Protein AF-A0A2Z6EXE5-F1 (afdb_monomer_lite)

InterPro domains:
  IPR010982 Lambda repressor-like, DNA-binding domain superfamily [G3DSA:1.10.260.40] (1-53)
  IPR010982 Lambda repressor-like, DNA-binding domain superfamily [SSF47413] (1-43)
  IPR014057 Uncharacterized protein HI1420 [PF21716] (1-43)
  IPR014057 Uncharacterized protein HI1420 [PTHR40275] (1-43)
  IPR014057 Uncharacterized protein HI1420 [TIGR02684] (1-43)

Foldseek 3Di:
DVQLCVQLVHDPVLVCQQPPPPHPHDPSRVVSSCVSVVHDDDDDDDPDPPQDDDPVRDTDD

Radius of gyration: 18.7 Å; chains: 1; bounding box: 42×27×38 Å

pLDDT: mean 87.45, std 15.46, range [52.94, 97.94]

Organism: NCBI:txid1553431

Structure (mmCIF, N/CA/C/O backbone):
data_AF-A0A2Z6EXE5-F1
#
_entry.id   AF-A0A2Z6EXE5-F1
#
loop_
_atom_site.group_PDB
_atom_site.id
_atom_site.type_symbol
_atom_site.label_atom_id
_atom_site.label_alt_id
_atom_site.label_comp_id
_atom_site.label_asym_id
_atom_site.label_entity_id
_atom_site.label_seq_id
_atom_site.pdbx_PDB_ins_code
_atom_site.Cartn_x
_atom_site.Cartn_y
_atom_site.Cartn_z
_atom_site.occupancy
_atom_site.B_iso_or_equiv
_atom_site.auth_seq_id
_atom_site.auth_comp_id
_atom_site.auth_asym_id
_atom_site.auth_atom_id
_atom_site.pdbx_PDB_model_num
ATOM 1 N N . MET A 1 1 ? -8.506 7.290 3.885 1.00 86.94 1 MET A N 1
ATOM 2 C CA . MET A 1 1 ? -8.096 5.889 4.149 1.00 86.94 1 MET A CA 1
ATOM 3 C C . MET A 1 1 ? -9.224 4.853 4.146 1.00 86.94 1 MET A C 1
ATOM 5 O O . MET A 1 1 ? -8.908 3.691 3.949 1.00 86.94 1 MET A O 1
ATOM 9 N N . ASN A 1 2 ? -10.512 5.202 4.310 1.00 95.25 2 ASN A N 1
ATOM 10 C CA . ASN A 1 2 ? -11.584 4.185 4.317 1.00 95.25 2 ASN A CA 1
ATOM 11 C C . ASN A 1 2 ? -11.750 3.455 2.963 1.00 95.25 2 ASN A C 1
ATOM 13 O O . ASN A 1 2 ? -11.773 2.232 2.914 1.00 95.25 2 ASN A O 1
ATOM 17 N N . GLN A 1 3 ? -11.774 4.198 1.854 1.00 97.12 3 GLN A N 1
ATOM 18 C CA . GLN A 1 3 ? -11.840 3.616 0.507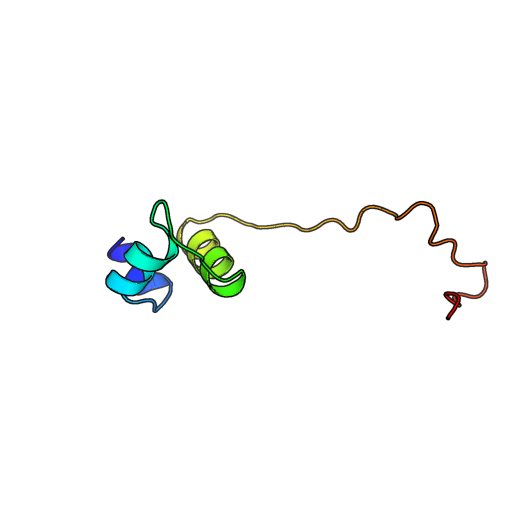 1.00 97.12 3 GLN A CA 1
ATOM 19 C C . GLN A 1 3 ? -10.609 2.753 0.185 1.00 97.12 3 GLN A C 1
ATOM 21 O O . GLN A 1 3 ? -10.750 1.641 -0.310 1.00 97.12 3 GLN A O 1
ATOM 26 N N . ILE A 1 4 ? -9.411 3.221 0.553 1.00 97.25 4 ILE A N 1
ATOM 27 C CA . ILE A 1 4 ? -8.162 2.464 0.377 1.00 97.25 4 ILE A CA 1
ATOM 28 C C . ILE A 1 4 ? -8.196 1.171 1.199 1.00 97.25 4 ILE A C 1
ATOM 30 O O . ILE A 1 4 ? -7.820 0.123 0.686 1.00 97.25 4 ILE A O 1
ATOM 34 N N . ALA A 1 5 ? -8.692 1.200 2.439 1.00 97.75 5 ALA A N 1
ATOM 35 C CA . ALA A 1 5 ? -8.873 -0.002 3.257 1.00 97.75 5 ALA A CA 1
ATOM 36 C C . ALA A 1 5 ? -9.756 -1.039 2.546 1.00 97.75 5 ALA A C 1
ATOM 38 O O . ALA A 1 5 ? -9.360 -2.195 2.402 1.00 97.75 5 ALA A O 1
ATOM 39 N N . SER A 1 6 ? -10.902 -0.598 2.017 1.00 97.56 6 SER A N 1
ATOM 40 C CA . SER A 1 6 ? -11.822 -1.449 1.255 1.00 97.56 6 SER A CA 1
ATOM 41 C C . SER A 1 6 ? -11.175 -2.037 -0.007 1.00 97.56 6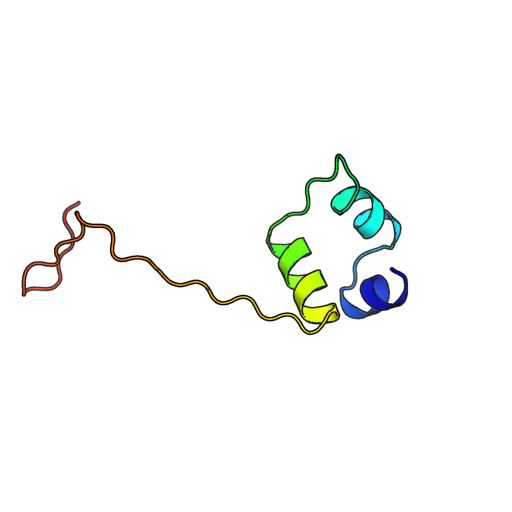 SER A C 1
ATOM 43 O O . SER A 1 6 ? -11.260 -3.241 -0.226 1.00 97.56 6 SER A O 1
ATOM 45 N N . GLN A 1 7 ? -10.474 -1.226 -0.801 1.00 97.69 7 GLN A N 1
ATOM 46 C CA . GLN A 1 7 ? -9.856 -1.666 -2.058 1.00 97.69 7 GLN A CA 1
ATOM 47 C C . GLN A 1 7 ? -8.618 -2.556 -1.857 1.00 97.69 7 GLN A C 1
ATOM 49 O O . GLN A 1 7 ? -8.337 -3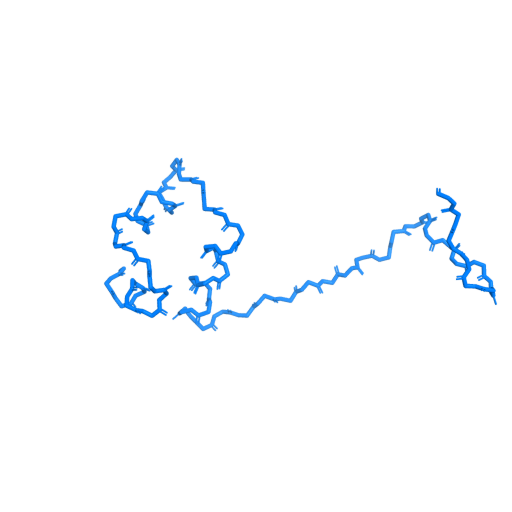.429 -2.674 1.00 97.69 7 GLN A O 1
ATOM 54 N N . THR A 1 8 ? -7.852 -2.342 -0.785 1.00 97.06 8 THR A N 1
ATOM 55 C CA . THR A 1 8 ? -6.590 -3.065 -0.525 1.00 97.06 8 THR A CA 1
ATOM 56 C C . THR A 1 8 ? -6.758 -4.303 0.363 1.00 97.06 8 THR A C 1
ATOM 58 O O . THR A 1 8 ? -5.841 -5.141 0.437 1.00 97.06 8 THR A O 1
ATOM 61 N N . GLY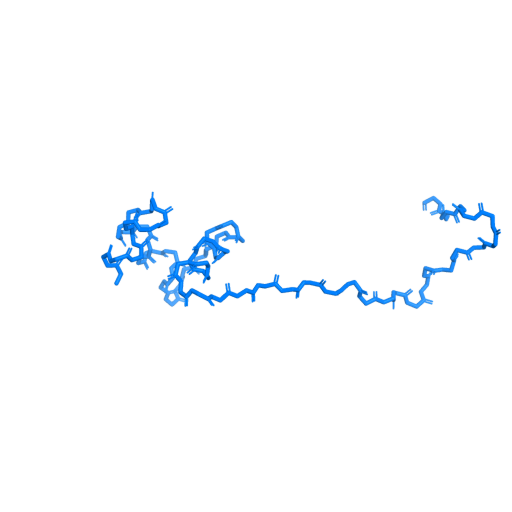 A 1 9 ? -7.905 -4.415 1.047 1.00 96.62 9 GLY A N 1
ATOM 62 C CA . GLY A 1 9 ? -8.177 -5.421 2.076 1.00 96.62 9 GLY A CA 1
ATOM 63 C C . GLY A 1 9 ? -7.356 -5.224 3.355 1.00 96.62 9 GLY A C 1
ATOM 64 O O . GLY A 1 9 ? -7.157 -6.176 4.104 1.00 96.62 9 GLY A O 1
ATOM 65 N N . LEU A 1 10 ? -6.812 -4.025 3.577 1.00 97.25 10 LEU A N 1
ATOM 66 C CA . LEU A 1 10 ? -6.047 -3.671 4.774 1.00 97.25 10 LEU A CA 1
ATOM 67 C C . LEU A 1 10 ? -6.960 -2.963 5.771 1.00 97.25 10 LEU A C 1
ATOM 69 O O . LEU A 1 10 ? -7.826 -2.183 5.377 1.00 97.25 10 LEU A O 1
ATOM 73 N N . SER A 1 11 ? -6.752 -3.180 7.070 1.00 97.94 11 SER A N 1
ATOM 74 C CA . SER A 1 11 ? -7.491 -2.407 8.068 1.00 97.94 11 SER A CA 1
ATOM 75 C C . SER A 1 11 ? -7.052 -0.938 8.041 1.00 97.94 11 SER A C 1
ATOM 77 O O . SER A 1 11 ? -5.917 -0.604 7.689 1.00 97.94 11 SER A O 1
ATOM 79 N N . ARG A 1 12 ? -7.946 -0.033 8.454 1.00 97.62 12 ARG A N 1
ATOM 80 C CA . ARG A 1 12 ? -7.608 1.393 8.595 1.00 97.62 12 ARG A CA 1
ATOM 81 C C . ARG A 1 12 ? -6.449 1.594 9.571 1.00 97.62 12 ARG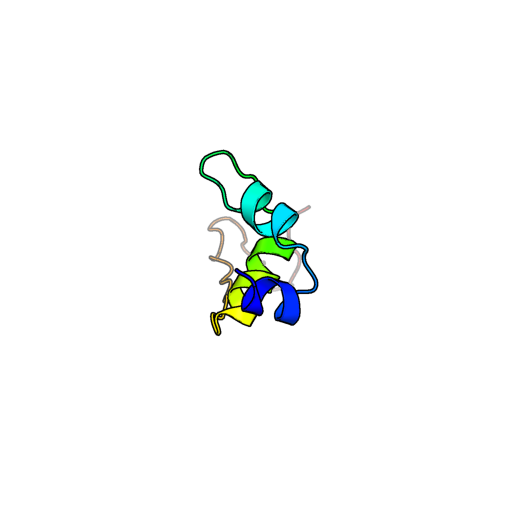 A C 1
ATOM 83 O O . ARG A 1 12 ? -5.562 2.384 9.281 1.00 97.62 12 ARG A O 1
ATOM 90 N N . GLU A 1 13 ? -6.436 0.859 10.682 1.00 97.62 13 GLU A N 1
ATOM 91 C CA . GLU A 1 13 ? -5.347 0.890 11.666 1.00 97.62 13 GLU A CA 1
ATOM 92 C C . GLU A 1 13 ? -4.012 0.476 11.040 1.00 97.62 13 GLU A C 1
ATOM 94 O O . GLU A 1 13 ? -3.010 1.162 11.221 1.00 97.62 13 GLU A O 1
ATOM 99 N N . GLN A 1 14 ? -4.000 -0.598 10.244 1.00 96.75 14 GLN A N 1
ATOM 100 C CA . GLN A 1 14 ? -2.798 -1.031 9.543 1.00 96.75 14 GLN A CA 1
ATOM 101 C C . GLN A 1 14 ? -2.311 0.039 8.564 1.00 96.75 14 GLN A C 1
ATOM 103 O O . GLN A 1 14 ? -1.118 0.313 8.524 1.00 96.75 14 GLN A O 1
ATOM 108 N N . LEU A 1 15 ? -3.212 0.675 7.811 1.00 97.88 15 LEU A N 1
ATOM 109 C CA . LEU A 1 15 ? -2.848 1.775 6.917 1.00 97.88 15 LEU A CA 1
ATOM 110 C C . LEU A 1 15 ? -2.252 2.961 7.687 1.00 97.88 15 LEU A C 1
ATOM 112 O O . LEU A 1 15 ? -1.220 3.483 7.279 1.00 97.88 15 LEU A O 1
ATOM 116 N N . TYR A 1 16 ? -2.848 3.354 8.815 1.00 96.75 16 TYR A N 1
ATOM 117 C CA . TYR A 1 16 ? -2.317 4.443 9.637 1.00 96.75 16 TYR A CA 1
ATOM 118 C C . TYR A 1 16 ? -0.969 4.095 10.274 1.00 96.75 16 TYR A C 1
ATOM 120 O O . TYR A 1 16 ? -0.075 4.928 10.255 1.00 96.75 16 TYR A O 1
ATOM 128 N N . ARG A 1 17 ? -0.786 2.874 10.789 1.00 97.00 17 ARG A N 1
ATOM 129 C CA . ARG A 1 17 ? 0.487 2.431 11.379 1.00 97.00 17 ARG A CA 1
ATOM 130 C C . ARG A 1 17 ? 1.589 2.273 10.333 1.00 97.00 17 ARG A C 1
ATOM 132 O O . ARG A 1 17 ? 2.734 2.608 10.600 1.00 97.00 17 ARG A O 1
ATOM 139 N N . SER A 1 18 ? 1.266 1.728 9.161 1.00 97.50 18 SER A N 1
ATOM 140 C CA . SER A 1 18 ? 2.255 1.469 8.112 1.00 97.50 18 SER A CA 1
ATOM 141 C C . SER A 1 18 ? 2.687 2.730 7.371 1.00 97.50 18 SER A C 1
ATOM 143 O O . SER A 1 18 ? 3.834 2.780 6.956 1.00 97.50 18 SER A O 1
ATOM 145 N N . PHE A 1 19 ? 1.814 3.727 7.209 1.00 96.56 19 PHE A N 1
ATOM 146 C CA . PHE A 1 19 ? 2.114 4.970 6.481 1.00 96.56 19 PHE A CA 1
ATOM 147 C C . PHE A 1 19 ? 2.151 6.213 7.389 1.00 96.56 19 PHE A C 1
ATOM 149 O O . PHE A 1 19 ? 1.948 7.328 6.911 1.00 96.56 19 PHE A O 1
ATOM 156 N N . SER A 1 20 ? 2.367 6.042 8.696 1.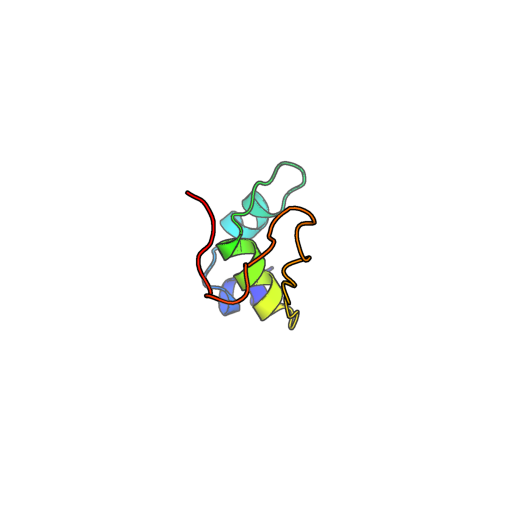00 97.00 20 SER A N 1
ATOM 157 C CA . SER A 1 20 ? 2.687 7.160 9.590 1.00 97.00 20 SER A CA 1
ATOM 158 C C . SER A 1 20 ? 4.122 7.645 9.367 1.00 97.00 20 SER A C 1
ATOM 160 O O . SER A 1 20 ? 4.907 7.004 8.672 1.00 97.00 20 SER A O 1
ATOM 162 N N . GLU A 1 21 ? 4.485 8.752 10.012 1.00 97.69 21 GLU A N 1
ATOM 163 C CA . GLU A 1 21 ? 5.843 9.312 9.982 1.00 97.69 21 GLU A CA 1
ATOM 164 C C . GLU A 1 21 ? 6.928 8.311 10.424 1.00 97.69 21 GLU A C 1
ATOM 166 O O . GLU A 1 21 ? 8.015 8.288 9.861 1.00 97.69 21 GLU A O 1
ATOM 171 N N . GLN A 1 22 ? 6.613 7.440 11.388 1.00 97.62 22 GLN A N 1
ATOM 172 C CA . GLN A 1 22 ? 7.500 6.370 11.873 1.00 97.62 22 GLN A CA 1
ATOM 173 C C . GLN A 1 22 ? 7.126 4.987 11.309 1.00 97.62 22 GLN A C 1
ATOM 175 O O . GLN A 1 22 ? 7.566 3.953 11.815 1.00 97.62 22 GLN A O 1
ATOM 180 N N . GLY A 1 23 ? 6.248 4.950 10.307 1.00 97.25 23 GLY A N 1
ATOM 181 C CA . GLY A 1 23 ? 5.749 3.721 9.714 1.00 97.25 23 GLY A CA 1
ATOM 182 C C . GLY A 1 23 ? 6.823 2.977 8.923 1.00 97.25 23 GLY A C 1
ATOM 183 O O . GLY A 1 23 ? 7.810 3.544 8.463 1.00 97.25 23 GLY A O 1
ATOM 184 N N . ASN A 1 24 ? 6.609 1.677 8.738 1.00 97.50 24 ASN A N 1
ATOM 185 C CA . ASN A 1 24 ? 7.467 0.835 7.908 1.00 97.50 24 ASN A CA 1
ATOM 186 C C . ASN A 1 24 ? 6.597 -0.100 7.049 1.00 97.50 24 ASN A C 1
ATOM 188 O O . ASN A 1 24 ? 6.324 -1.241 7.443 1.00 97.50 24 ASN A O 1
ATOM 192 N N . PRO A 1 25 ? 6.052 0.385 5.919 1.00 97.81 25 PRO A N 1
ATOM 193 C CA . PRO A 1 25 ? 5.234 -0.436 5.044 1.00 97.81 25 PRO A CA 1
ATOM 194 C C . PRO A 1 25 ? 6.123 -1.433 4.291 1.00 97.81 25 PRO A C 1
ATOM 196 O O . PRO A 1 25 ? 7.165 -1.079 3.746 1.00 97.81 25 PRO A O 1
ATOM 199 N N . THR A 1 26 ? 5.691 -2.692 4.193 1.00 97.69 26 THR A N 1
ATOM 200 C CA . THR A 1 26 ? 6.358 -3.644 3.291 1.00 97.69 26 THR A CA 1
ATOM 201 C C . THR A 1 26 ? 6.139 -3.233 1.836 1.00 97.69 26 THR A C 1
ATOM 203 O O . THR A 1 26 ? 5.111 -2.636 1.506 1.00 97.69 26 THR A O 1
ATOM 206 N N . LEU A 1 27 ? 7.029 -3.651 0.931 1.00 97.44 27 LEU A N 1
ATOM 207 C CA . LEU A 1 27 ? 6.861 -3.419 -0.510 1.00 97.44 27 LEU A CA 1
ATOM 208 C C . LEU A 1 27 ? 5.488 -3.896 -1.022 1.00 97.44 27 LEU A C 1
ATOM 210 O O . LEU A 1 27 ? 4.822 -3.197 -1.782 1.00 97.44 27 LEU A O 1
ATOM 214 N N . LYS A 1 28 ? 5.015 -5.055 -0.543 1.00 96.62 28 LYS A N 1
ATOM 215 C CA . LYS A 1 28 ? 3.684 -5.593 -0.870 1.00 96.62 28 LYS A CA 1
ATOM 216 C C . LYS A 1 28 ? 2.561 -4.634 -0.462 1.00 96.62 28 LYS A C 1
ATOM 218 O O . LYS A 1 28 ? 1.614 -4.442 -1.225 1.00 96.62 28 LYS A O 1
ATOM 223 N N . THR A 1 29 ? 2.650 -4.054 0.733 1.00 97.25 29 THR A N 1
ATOM 224 C CA . THR A 1 29 ? 1.677 -3.077 1.241 1.00 97.25 29 THR A CA 1
ATOM 225 C C . THR A 1 29 ? 1.706 -1.798 0.410 1.00 97.25 29 THR A C 1
ATOM 227 O O . THR A 1 29 ? 0.648 -1.319 0.001 1.00 97.25 29 THR A O 1
ATOM 230 N N . THR A 1 30 ? 2.897 -1.293 0.089 1.00 97.56 30 THR A N 1
ATOM 231 C CA . THR A 1 30 ? 3.079 -0.108 -0.756 1.00 97.56 30 THR A CA 1
ATOM 232 C C . THR A 1 30 ? 2.456 -0.307 -2.134 1.00 97.56 30 THR A C 1
ATOM 234 O O . THR A 1 30 ? 1.613 0.489 -2.537 1.00 97.56 30 THR A O 1
ATOM 237 N N . ILE A 1 31 ? 2.752 -1.421 -2.813 1.00 97.31 31 ILE A N 1
ATOM 238 C CA . ILE A 1 31 ? 2.194 -1.726 -4.140 1.00 97.31 31 ILE A CA 1
ATOM 239 C C . ILE A 1 31 ? 0.661 -1.828 -4.100 1.00 97.31 31 ILE A C 1
ATOM 241 O O . ILE A 1 31 ? -0.011 -1.336 -5.005 1.00 97.31 31 ILE A O 1
ATOM 245 N N . LYS A 1 32 ? 0.075 -2.439 -3.060 1.00 96.81 32 LYS A N 1
ATOM 246 C CA . LYS A 1 32 ? -1.391 -2.491 -2.906 1.00 96.81 32 LYS A CA 1
ATOM 247 C C . LYS A 1 32 ? -2.010 -1.093 -2.842 1.00 96.81 32 LYS A C 1
ATOM 249 O O . LYS A 1 32 ? -3.010 -0.845 -3.510 1.00 96.81 32 LYS A O 1
ATOM 254 N N . VAL A 1 33 ? -1.424 -0.199 -2.046 1.00 97.75 33 VAL A N 1
ATOM 255 C CA . VAL A 1 33 ? -1.910 1.181 -1.907 1.00 97.75 33 VAL A CA 1
ATOM 256 C C . VAL A 1 33 ? -1.710 1.970 -3.199 1.00 97.75 33 VAL A C 1
ATOM 258 O O . VAL A 1 33 ? -2.637 2.653 -3.619 1.00 97.75 33 VAL A O 1
ATOM 261 N N . MET A 1 34 ? -0.568 1.816 -3.876 1.00 97.81 34 MET A N 1
ATOM 262 C CA . MET A 1 34 ? -0.327 2.420 -5.193 1.00 97.81 34 MET A CA 1
ATOM 263 C C . MET A 1 34 ? -1.419 2.031 -6.194 1.00 97.81 34 MET A C 1
ATOM 265 O O . MET A 1 34 ? -2.035 2.906 -6.793 1.00 97.81 34 MET A O 1
ATOM 269 N N . LYS A 1 35 ? -1.754 0.737 -6.290 1.00 96.56 35 LYS A N 1
ATOM 270 C CA . LYS A 1 35 ? -2.838 0.256 -7.161 1.00 96.56 35 LYS A CA 1
ATOM 271 C C . LYS A 1 35 ? -4.199 0.860 -6.807 1.00 96.56 35 LYS A C 1
ATOM 273 O O . LYS A 1 35 ? -4.933 1.256 -7.705 1.00 96.56 35 LYS A O 1
ATOM 278 N N . ALA A 1 36 ? -4.533 0.965 -5.519 1.00 97.44 36 ALA A N 1
ATOM 279 C CA . ALA A 1 36 ? -5.783 1.588 -5.071 1.00 97.44 36 ALA A CA 1
ATOM 280 C C . ALA A 1 36 ? -5.865 3.090 -5.411 1.00 97.44 36 ALA A C 1
ATOM 282 O O . ALA A 1 36 ? -6.956 3.625 -5.587 1.00 97.44 36 ALA A O 1
ATOM 283 N N . LEU A 1 37 ? -4.714 3.755 -5.531 1.00 97.19 37 LEU A N 1
ATOM 284 C CA . LEU A 1 37 ? -4.591 5.153 -5.944 1.00 97.19 37 LEU A CA 1
ATOM 285 C C . LEU A 1 37 ? -4.493 5.337 -7.469 1.00 97.19 37 LEU A C 1
ATOM 287 O O . LEU A 1 37 ? -4.412 6.472 -7.927 1.00 97.19 37 LEU A O 1
ATOM 291 N N . GLY A 1 38 ? -4.487 4.255 -8.253 1.00 97.06 38 GLY A N 1
ATOM 292 C CA . GLY A 1 38 ? -4.295 4.325 -9.704 1.00 97.06 38 GLY A CA 1
ATOM 293 C C . GLY A 1 38 ? -2.852 4.622 -10.128 1.00 97.06 38 GLY A C 1
ATOM 294 O O . GLY A 1 38 ? -2.636 5.149 -11.212 1.00 97.06 38 GLY A O 1
ATOM 295 N N . ILE A 1 39 ? -1.869 4.306 -9.280 1.00 97.81 39 ILE A N 1
ATOM 296 C CA . ILE A 1 39 ? -0.440 4.491 -9.556 1.00 97.81 39 ILE A CA 1
ATOM 297 C C . ILE A 1 39 ? 0.168 3.162 -10.014 1.00 97.81 39 ILE A C 1
ATOM 299 O O . ILE A 1 39 ? 0.014 2.131 -9.352 1.00 97.81 39 ILE A O 1
ATOM 303 N N . GLU A 1 40 ? 0.916 3.207 -11.113 1.00 94.81 40 GLU A N 1
ATOM 304 C CA . GLU A 1 40 ? 1.693 2.086 -11.639 1.00 94.81 40 GLU A CA 1
ATOM 305 C C . GLU A 1 40 ? 3.178 2.226 -11.269 1.00 94.81 40 GLU A C 1
ATOM 307 O O . GLU A 1 40 ? 3.721 3.330 -11.221 1.00 94.81 40 GLU A O 1
ATOM 312 N N . LEU A 1 41 ? 3.831 1.101 -10.966 1.00 93.81 41 LEU A N 1
ATOM 313 C CA . LEU A 1 41 ? 5.262 1.037 -10.671 1.00 93.81 41 LEU A CA 1
ATOM 314 C C . LEU A 1 41 ? 5.959 0.242 -11.773 1.00 93.81 41 LEU A C 1
ATOM 316 O O . LEU A 1 41 ? 5.700 -0.953 -11.915 1.00 93.81 41 LEU A O 1
ATOM 320 N N . THR A 1 42 ? 6.898 0.878 -12.469 1.00 93.75 42 THR A N 1
ATOM 321 C CA . THR A 1 42 ? 7.764 0.214 -13.449 1.00 93.75 42 THR A CA 1
ATOM 322 C C . THR A 1 42 ? 9.190 0.180 -12.922 1.00 93.75 42 THR A C 1
ATOM 324 O O . THR A 1 42 ? 9.751 1.215 -12.567 1.00 93.75 42 THR A O 1
ATOM 327 N N . ALA A 1 43 ? 9.779 -1.012 -12.869 1.00 90.56 43 ALA A N 1
ATOM 328 C CA . ALA A 1 43 ? 11.186 -1.186 -12.544 1.00 90.56 43 ALA A CA 1
ATOM 329 C C . ALA A 1 43 ? 11.991 -1.357 -13.834 1.00 90.56 43 ALA A C 1
ATOM 331 O O . ALA A 1 43 ? 11.615 -2.140 -14.705 1.00 90.56 43 ALA A O 1
ATOM 332 N N . TYR A 1 44 ? 13.117 -0.655 -13.924 1.00 90.00 44 TYR A N 1
ATOM 333 C CA . TYR A 1 44 ? 14.097 -0.844 -14.985 1.00 90.00 44 TYR A CA 1
ATOM 334 C C . TYR A 1 44 ? 15.378 -1.369 -14.356 1.00 90.00 44 TYR A C 1
ATOM 336 O O . TYR A 1 44 ? 15.938 -0.736 -13.459 1.00 90.00 44 TYR A O 1
ATOM 344 N N . CYS A 1 45 ? 15.838 -2.526 -14.821 1.00 85.12 45 CYS A N 1
ATOM 345 C CA . CYS A 1 45 ? 17.165 -3.002 -14.473 1.00 85.12 45 CYS A CA 1
ATOM 346 C C . CYS A 1 45 ? 18.176 -2.102 -15.189 1.00 85.12 45 CYS A C 1
ATOM 348 O O . CYS A 1 45 ? 18.253 -2.111 -16.418 1.00 85.12 45 CYS A O 1
ATOM 350 N N . GLN A 1 46 ? 18.899 -1.276 -14.433 1.00 83.19 46 GLN A N 1
ATOM 351 C CA . GLN A 1 46 ? 20.030 -0.544 -14.991 1.00 83.19 46 GLN A CA 1
ATOM 352 C C . GLN A 1 46 ? 21.113 -1.566 -15.357 1.00 83.19 46 GLN A C 1
ATOM 354 O O . GLN A 1 46 ? 21.413 -2.428 -14.525 1.00 83.19 46 GLN A O 1
ATOM 359 N N . PRO A 1 47 ? 21.701 -1.502 -16.565 1.00 74.88 47 PRO A N 1
ATOM 360 C CA . PRO A 1 47 ? 22.818 -2.367 -16.905 1.00 74.88 47 PRO A CA 1
ATOM 361 C C . PRO A 1 47 ? 23.953 -2.103 -15.913 1.00 74.88 47 PRO A C 1
ATOM 363 O O . PRO A 1 47 ? 24.503 -1.003 -15.855 1.00 74.88 47 PRO A O 1
ATOM 366 N N . HIS A 1 48 ? 24.269 -3.100 -15.088 1.00 69.38 48 HIS A N 1
ATOM 367 C CA . HIS A 1 48 ? 25.391 -2.998 -14.169 1.00 69.38 48 HIS A CA 1
ATOM 368 C C . HIS A 1 48 ? 26.685 -3.099 -14.992 1.00 69.38 48 HIS A C 1
ATOM 370 O O . HIS A 1 48 ? 26.848 -4.083 -15.715 1.00 69.38 48 HIS A O 1
ATOM 376 N N . PRO A 1 49 ? 27.626 -2.141 -14.890 1.00 68.50 49 PRO A N 1
ATOM 377 C CA . PRO A 1 49 ? 28.777 -2.021 -15.799 1.00 68.50 49 PRO A CA 1
ATOM 378 C C . PRO A 1 49 ? 29.779 -3.190 -15.754 1.00 68.50 49 PRO A C 1
ATOM 380 O O . PRO A 1 49 ? 30.718 -3.218 -16.539 1.00 68.50 49 PRO A O 1
ATOM 383 N N . HIS A 1 50 ? 29.569 -4.167 -14.870 1.00 61.41 50 HIS A N 1
ATOM 384 C CA . HIS A 1 50 ? 30.385 -5.380 -14.747 1.00 61.41 50 HIS A CA 1
ATOM 385 C C . HIS A 1 50 ? 29.667 -6.660 -15.209 1.00 61.41 50 HIS A C 1
ATOM 387 O O . HIS A 1 50 ? 30.261 -7.732 -15.170 1.00 61.41 50 HIS A O 1
ATOM 393 N N . PHE A 1 51 ? 28.408 -6.573 -15.654 1.00 64.25 51 PHE A N 1
ATOM 394 C CA . PHE A 1 51 ? 27.682 -7.713 -16.213 1.00 64.25 51 PHE A CA 1
ATOM 395 C C . PHE A 1 51 ? 27.920 -7.771 -17.725 1.00 64.25 51 PHE A C 1
ATOM 397 O O . PHE A 1 51 ? 27.108 -7.309 -18.526 1.00 64.25 51 PHE A O 1
ATOM 404 N N . GLN A 1 52 ? 29.083 -8.288 -18.114 1.00 60.62 52 GLN A N 1
ATOM 405 C CA . GLN A 1 52 ? 29.383 -8.585 -19.508 1.00 60.62 52 GLN A CA 1
ATOM 406 C C . GLN A 1 52 ? 29.084 -10.066 -19.740 1.00 60.62 52 GLN A C 1
ATOM 408 O O . GLN A 1 52 ? 29.852 -10.928 -19.327 1.00 60.62 52 GLN A O 1
ATOM 413 N N . VAL A 1 53 ? 27.942 -10.343 -20.374 1.00 59.75 53 VAL A N 1
ATOM 414 C CA . VAL A 1 53 ? 27.696 -11.638 -21.014 1.00 59.75 53 VAL A CA 1
ATOM 415 C C . VAL A 1 53 ? 28.669 -11.744 -22.179 1.00 59.75 53 VAL A C 1
ATOM 417 O O . VAL A 1 53 ? 28.598 -10.982 -23.146 1.00 59.75 53 VAL A O 1
ATOM 420 N N . ASP A 1 54 ? 29.618 -12.659 -22.070 1.00 58.53 54 ASP A N 1
ATOM 421 C CA . ASP A 1 54 ? 30.338 -13.157 -23.225 1.00 58.53 54 ASP A CA 1
ATOM 422 C C . ASP A 1 54 ? 29.328 -13.760 -24.217 1.00 58.53 54 ASP A C 1
ATOM 424 O O . ASP A 1 54 ? 28.230 -14.188 -23.850 1.00 58.53 54 ASP A O 1
ATOM 428 N N . GLY A 1 55 ? 29.662 -13.737 -25.511 1.00 56.78 55 GLY A N 1
ATOM 429 C CA . GLY A 1 55 ? 28.760 -14.089 -26.623 1.00 56.78 55 GLY A CA 1
ATOM 430 C C . GLY A 1 55 ? 28.223 -15.531 -26.632 1.00 56.78 55 GLY A C 1
ATOM 431 O O . GLY A 1 55 ? 27.709 -15.977 -27.653 1.00 56.78 55 GLY A O 1
ATOM 432 N N . VAL A 1 56 ? 28.353 -16.257 -25.519 1.00 65.12 56 VAL A N 1
ATOM 433 C CA . VAL A 1 56 ? 27.900 -17.628 -25.268 1.00 65.12 56 VAL A CA 1
ATOM 434 C C . VAL A 1 56 ? 26.835 -17.687 -24.150 1.00 65.12 56 VAL A C 1
ATOM 436 O O . VAL A 1 56 ? 26.292 -18.755 -23.879 1.00 65.12 56 VAL A O 1
ATOM 439 N N . GLY A 1 57 ? 26.465 -16.556 -23.531 1.00 56.12 57 GLY A N 1
ATOM 440 C CA . GLY A 1 57 ? 25.339 -16.479 -22.590 1.00 56.12 57 GLY A CA 1
ATOM 441 C C . GLY A 1 57 ? 25.591 -17.113 -21.218 1.00 56.12 57 GLY A C 1
ATOM 442 O O . GLY A 1 57 ? 24.633 -17.502 -20.551 1.00 56.12 57 GLY A O 1
ATOM 443 N N . GLN A 1 58 ? 26.848 -17.226 -20.791 1.00 57.00 58 GLN A N 1
ATOM 444 C CA . GLN A 1 58 ? 27.194 -17.606 -19.421 1.00 57.00 58 GLN A CA 1
ATOM 445 C C . GLN A 1 58 ? 27.456 -16.322 -18.616 1.00 57.00 58 GLN A C 1
ATOM 447 O O . GLN A 1 58 ? 28.075 -15.383 -19.100 1.00 57.00 58 GLN A O 1
ATOM 452 N N . ALA A 1 59 ? 26.933 -16.240 -17.397 1.00 56.81 59 ALA A N 1
ATOM 453 C CA . ALA A 1 59 ? 27.357 -15.234 -16.429 1.00 56.81 59 ALA A CA 1
ATOM 454 C C . ALA A 1 59 ? 28.365 -15.916 -15.497 1.00 56.81 59 ALA A C 1
ATOM 456 O O . ALA A 1 59 ? 28.125 -17.056 -15.104 1.00 56.81 59 ALA A O 1
ATOM 457 N N . TRP A 1 60 ? 29.488 -15.259 -15.194 1.00 58.03 60 TRP A N 1
ATOM 458 C CA . TRP A 1 60 ? 30.491 -15.764 -14.247 1.00 58.03 60 TRP A CA 1
ATOM 459 C C . TRP A 1 60 ? 29.847 -16.064 -12.879 1.00 58.03 60 TRP A C 1
ATOM 461 O O . TRP A 1 60 ? 28.923 -15.341 -12.499 1.00 58.03 60 TRP A O 1
ATOM 471 N N . ASP A 1 61 ? 30.339 -17.114 -12.203 1.00 52.94 61 ASP A N 1
ATOM 472 C CA . ASP A 1 61 ? 29.874 -17.638 -10.898 1.00 52.94 61 ASP A CA 1
ATOM 473 C C . ASP A 1 61 ? 29.418 -16.574 -9.878 1.00 52.94 61 ASP A C 1
ATOM 475 O O . ASP A 1 61 ? 30.170 -15.595 -9.641 1.00 52.94 61 ASP A O 1
#

Secondary structure (DSSP, 8-state):
-HHHHHHHT--HHHHHHHSSTT----HHHHHHHHHHTT----------TT----TT-PPP-

Sequence (61 aa):
MNQIASQTGLSREQLYRSFSEQGNPTLKTTIKVMKALGIELTAYCQPHPHFQVDGVGQAWD